Protein AF-A0A0F8Z8B0-F1 (afdb_monomer_lite)

Radius of gyration: 27.26 Å; chains: 1; bounding box: 54×49×69 Å

Organism: NCBI:txid412755

pLDDT: mean 90.4, std 10.77, range [48.66, 98.38]

Foldseek 3Di:
DDPLVVLVVLLVVLVPDPLLVCCVVPNDDCVRPVVSNVVNVVSVVSNVVSVVVSVVVVVVVVCVVVPDDADADPVVRHGWDFPAFFFWEFEADPVRHGFFIWTWTWTADPPPGDIDTHPTDPGGPDGDPDPCVVVVQVVNVVVVRYDYDHD

Sequence (151 aa):
MKLEEKINKRIKEIEEDSRYQSGLEEPATIDINAPLAMIQLSLETELKTLKAVRAGLRKTAKQVASGYHRPVCPKCNRELHPETNGVGVLDLGGDGKPYELYDADLWKCPGCGIEVVGGFGQGPISVHYLADFEAQIKYYQKKNLLIKNTG

Secondary structure (DSSP, 8-state):
--HHHHHHHHHHHHHT-HHHHHHHHSPPPHHHHHHHHHHHHHHHHHHHHHHHHHHHHHHHHHHHHHSSPPPEETTTTEE-EEEEEEEEEEEEPTTSSEEEEEEEEEEE-TTT--EEEE---SS-SEETTSTTHHHHHHHHHHTT-EEEE--

Structure (mmCIF, N/CA/C/O backbone):
data_AF-A0A0F8Z8B0-F1
#
_entry.id   AF-A0A0F8Z8B0-F1
#
loop_
_atom_site.group_PDB
_atom_site.id
_atom_site.type_symbol
_atom_site.label_atom_id
_atom_site.label_alt_id
_atom_site.label_comp_id
_atom_site.label_asym_id
_atom_site.label_entity_id
_atom_site.label_seq_id
_atom_site.pdbx_PDB_ins_code
_atom_site.Cartn_x
_atom_site.Cartn_y
_atom_site.Cartn_z
_atom_site.occupancy
_atom_site.B_iso_or_equiv
_atom_site.auth_seq_id
_atom_site.auth_comp_id
_atom_site.auth_asym_id
_atom_site.auth_atom_id
_atom_site.pdbx_PDB_model_num
ATOM 1 N N . MET A 1 1 ? 0.978 9.166 19.448 1.00 56.31 1 MET A N 1
ATOM 2 C CA . MET A 1 1 ? -0.379 8.834 19.936 1.00 56.31 1 MET A CA 1
ATOM 3 C C . MET A 1 1 ? -1.342 8.861 18.756 1.00 56.31 1 MET A C 1
ATOM 5 O O . MET A 1 1 ? -1.488 9.920 18.144 1.00 56.31 1 MET A O 1
ATOM 9 N N . LYS A 1 2 ? -1.906 7.706 18.372 1.00 83.56 2 LYS A N 1
ATOM 10 C CA . LYS A 1 2 ? -2.832 7.595 17.222 1.00 83.56 2 LYS A CA 1
ATOM 11 C C . LYS A 1 2 ? -4.134 8.350 17.547 1.00 83.56 2 LYS A C 1
ATOM 13 O O . LYS A 1 2 ? -4.528 8.412 18.706 1.00 83.56 2 LYS A O 1
ATOM 18 N N . LEU A 1 3 ? -4.800 8.957 16.561 1.00 87.00 3 LEU A N 1
ATOM 19 C CA . LEU A 1 3 ? -6.009 9.776 16.783 1.00 87.00 3 LEU A CA 1
ATOM 20 C C . LEU A 1 3 ? -7.110 9.033 17.571 1.00 87.00 3 LEU A C 1
ATOM 22 O O . LEU A 1 3 ? -7.728 9.614 18.458 1.00 87.00 3 LEU A O 1
ATOM 26 N N . GLU A 1 4 ? -7.307 7.739 17.308 1.00 89.06 4 GLU A N 1
ATOM 27 C CA . GLU A 1 4 ? -8.269 6.901 18.044 1.00 89.06 4 GLU A CA 1
ATOM 28 C C . GLU A 1 4 ? -7.926 6.779 19.540 1.00 89.06 4 GLU A C 1
ATOM 30 O O . GLU A 1 4 ? -8.814 6.782 20.387 1.00 89.06 4 GLU A O 1
ATOM 35 N N . GLU A 1 5 ? -6.640 6.741 19.881 1.00 92.56 5 GLU A N 1
ATOM 36 C CA . GLU A 1 5 ? -6.151 6.671 21.261 1.00 92.56 5 GLU A CA 1
ATOM 37 C C . GLU A 1 5 ? -6.467 7.964 22.029 1.00 92.56 5 GLU A C 1
ATOM 39 O O . GLU A 1 5 ? -6.941 7.912 23.163 1.00 92.56 5 GLU A O 1
ATOM 44 N N . LYS A 1 6 ? -6.306 9.126 21.373 1.00 94.19 6 LYS A N 1
ATOM 45 C CA . LYS A 1 6 ? -6.721 10.437 21.908 1.00 94.19 6 LYS A CA 1
ATOM 46 C C . LYS A 1 6 ? -8.224 10.480 22.189 1.00 94.19 6 LYS A C 1
ATOM 48 O O . LYS A 1 6 ? -8.632 10.918 23.259 1.00 94.19 6 LYS A O 1
ATOM 53 N N . ILE A 1 7 ? -9.033 10.005 21.240 1.00 93.88 7 ILE A N 1
ATOM 54 C CA . ILE A 1 7 ? -10.497 9.984 21.363 1.00 93.88 7 ILE A CA 1
ATOM 55 C C . ILE A 1 7 ? -10.932 9.056 22.502 1.00 93.88 7 ILE A C 1
ATOM 57 O O . ILE A 1 7 ? -11.757 9.445 23.322 1.00 93.88 7 ILE A O 1
ATOM 61 N N . ASN A 1 8 ? -10.361 7.853 22.592 1.00 93.62 8 ASN A N 1
ATOM 62 C CA . ASN A 1 8 ? -10.695 6.906 23.657 1.00 93.62 8 ASN A CA 1
ATOM 63 C C . ASN A 1 8 ? -10.307 7.437 25.039 1.00 93.62 8 ASN A C 1
ATOM 65 O O . ASN A 1 8 ? -11.089 7.295 25.976 1.00 93.62 8 ASN A O 1
ATOM 69 N N . LYS A 1 9 ? -9.141 8.084 25.157 1.00 96.50 9 LYS A N 1
ATOM 70 C CA . LYS A 1 9 ? -8.733 8.736 26.403 1.00 96.50 9 LYS A CA 1
ATOM 71 C C . LYS A 1 9 ? -9.742 9.810 26.818 1.00 96.50 9 LYS A C 1
ATOM 73 O O . LYS A 1 9 ? -10.185 9.802 27.958 1.00 96.50 9 LYS A O 1
ATOM 78 N N . ARG A 1 10 ? -10.154 10.677 25.888 1.00 96.06 10 ARG A N 1
ATOM 79 C CA . ARG A 1 10 ? -11.102 11.760 26.183 1.00 96.06 10 ARG A CA 1
ATOM 80 C C . ARG A 1 10 ? -12.497 11.255 26.557 1.00 96.06 10 ARG A C 1
ATOM 82 O O . ARG A 1 10 ? -13.102 11.782 27.479 1.00 96.06 10 ARG A O 1
ATOM 89 N N . ILE A 1 11 ? -12.989 10.218 25.876 1.00 96.06 11 ILE A N 1
ATOM 90 C CA . ILE A 1 11 ? -14.250 9.548 26.240 1.00 96.06 11 ILE A CA 1
ATOM 91 C C . ILE A 1 11 ? -14.185 9.062 27.690 1.00 96.06 11 ILE A C 1
ATOM 93 O O . ILE A 1 11 ? -15.104 9.331 28.454 1.00 96.06 11 ILE A O 1
ATOM 97 N N . LYS A 1 12 ? -13.083 8.402 28.067 1.00 96.00 12 LYS A N 1
ATOM 98 C CA . LYS A 1 12 ? -12.885 7.891 29.423 1.00 96.00 12 LYS A CA 1
ATOM 99 C C . LYS A 1 12 ? -12.848 9.015 30.464 1.00 96.00 12 LYS A C 1
ATOM 101 O O . LYS A 1 12 ? -13.506 8.900 31.484 1.00 96.00 12 LYS A O 1
ATOM 106 N N . GLU A 1 13 ? -12.143 10.112 30.181 1.00 96.12 13 GLU A N 1
ATOM 107 C CA . GLU A 1 13 ? -12.105 11.288 31.066 1.00 96.12 13 GLU A CA 1
ATOM 108 C C . GLU A 1 13 ? -13.503 11.868 31.337 1.00 96.12 13 GLU A C 1
ATOM 110 O O . GLU A 1 13 ? -13.791 12.241 32.466 1.00 96.12 13 GLU A O 1
ATOM 115 N N . ILE A 1 14 ? -14.371 11.936 30.320 1.00 93.62 14 ILE A N 1
ATOM 116 C CA . ILE A 1 14 ? -15.749 12.430 30.479 1.00 93.62 14 ILE A CA 1
ATOM 117 C C . ILE A 1 14 ? -16.605 11.422 31.251 1.00 93.62 14 ILE A C 1
ATOM 119 O O . ILE A 1 14 ? -17.373 11.810 32.125 1.00 93.62 14 ILE A O 1
ATOM 123 N N . GLU A 1 15 ? -16.472 10.129 30.942 1.00 92.12 15 GLU A N 1
ATOM 124 C CA . GLU A 1 15 ? -17.201 9.062 31.635 1.00 92.12 15 GLU A CA 1
ATOM 125 C C . GLU A 1 15 ? -16.784 8.946 33.111 1.00 92.12 15 GLU A C 1
ATOM 127 O O . GLU A 1 15 ? -17.588 8.511 33.921 1.00 92.12 15 GLU A O 1
ATOM 132 N N . GLU A 1 16 ? -15.583 9.372 33.493 1.00 94.31 16 GLU A N 1
ATOM 133 C CA . GLU A 1 16 ? -15.123 9.404 34.890 1.00 94.31 16 GLU A CA 1
ATOM 134 C C . GLU A 1 16 ? -15.369 10.764 35.582 1.00 94.31 16 GLU A C 1
ATOM 136 O O . GLU A 1 16 ? -15.111 10.895 36.780 1.00 94.31 16 GLU A O 1
ATOM 141 N N . ASP A 1 17 ? -15.879 11.780 34.870 1.00 93.38 17 ASP A N 1
ATOM 142 C CA . ASP A 1 17 ? -16.148 13.103 35.444 1.00 93.38 17 ASP A CA 1
ATOM 143 C C . ASP A 1 17 ? -17.311 13.031 36.441 1.00 93.38 17 ASP A C 1
ATOM 145 O O . ASP A 1 17 ? -18.433 12.648 36.100 1.00 93.38 17 ASP A O 1
ATOM 149 N N . SER A 1 18 ? -17.063 13.445 37.685 1.00 89.75 18 SER A N 1
ATOM 150 C CA . SER A 1 18 ? -18.055 13.377 38.762 1.00 89.75 18 SER A CA 1
ATOM 151 C C . SER A 1 18 ? -19.327 14.176 38.470 1.00 89.75 18 SER A C 1
ATOM 153 O O . SER A 1 18 ? -20.399 13.787 38.921 1.00 89.75 18 SER A O 1
ATOM 155 N N . ARG A 1 19 ? -19.237 15.260 37.687 1.00 87.38 19 ARG A N 1
ATOM 156 C CA . ARG A 1 19 ? -20.388 16.098 37.305 1.00 87.38 19 ARG A CA 1
ATOM 157 C C . ARG A 1 19 ? -21.250 15.427 36.246 1.00 87.38 19 ARG A C 1
ATOM 159 O O . ARG A 1 19 ? -22.460 15.636 36.211 1.00 87.38 19 ARG A O 1
ATOM 166 N N . TYR A 1 20 ? -20.617 14.649 35.370 1.00 86.81 20 TYR A N 1
ATOM 167 C CA . TYR A 1 20 ? -21.317 13.821 34.398 1.00 86.81 20 TYR A CA 1
ATOM 168 C C . TYR A 1 20 ? -21.999 12.645 35.101 1.00 86.81 20 TYR A C 1
ATOM 170 O O . TYR A 1 20 ? -23.186 12.424 34.894 1.00 86.81 20 TYR A O 1
ATOM 178 N N . GLN A 1 21 ? -21.283 11.959 36.000 1.00 87.50 21 GLN A N 1
ATOM 179 C CA . GLN A 1 21 ? -21.835 10.860 36.799 1.00 87.50 21 GLN A CA 1
ATOM 180 C C . GLN A 1 21 ? -23.028 11.301 37.649 1.00 87.50 21 GLN A C 1
ATOM 182 O O . GLN A 1 21 ? -24.069 10.650 37.614 1.00 87.50 21 GLN A O 1
ATOM 187 N N . SER A 1 22 ? -22.935 12.454 38.319 1.00 84.56 22 SER A N 1
ATOM 188 C CA . SER A 1 22 ? -24.067 12.987 39.081 1.00 84.56 22 SER A CA 1
ATOM 189 C C . SER A 1 22 ? -25.281 13.282 38.196 1.00 84.56 22 SER A C 1
ATOM 191 O O . SER A 1 22 ? -26.405 13.128 38.648 1.00 84.56 22 SER A O 1
ATOM 193 N N . GLY A 1 23 ? -25.071 13.656 36.929 1.00 80.31 23 GLY A N 1
ATOM 194 C CA . GLY A 1 23 ? -26.151 13.898 35.968 1.00 80.31 23 GLY A CA 1
ATOM 195 C C . GLY A 1 23 ? -26.853 12.640 35.465 1.00 80.31 23 GLY A C 1
ATOM 196 O O . GLY A 1 23 ? -27.991 12.732 35.014 1.00 80.31 23 GLY A O 1
ATOM 197 N N . LEU A 1 24 ? -26.204 11.475 35.553 1.00 83.38 24 LEU A N 1
ATOM 198 C CA . LEU A 1 24 ? -26.818 10.188 35.217 1.00 83.38 24 LEU A CA 1
ATOM 199 C C . LEU A 1 24 ? -27.764 9.699 36.318 1.00 83.38 24 LEU A C 1
ATOM 201 O O . LEU A 1 24 ? -28.759 9.045 36.012 1.00 83.38 24 LEU A O 1
ATOM 205 N N . GLU A 1 25 ? -27.439 9.992 37.577 1.00 83.88 25 GLU A N 1
ATOM 206 C CA . GLU A 1 25 ? -28.259 9.630 38.737 1.00 83.88 25 GLU A CA 1
ATOM 207 C C . GLU A 1 25 ? -29.383 10.649 38.957 1.00 83.88 25 GLU A C 1
ATOM 209 O O . GLU A 1 25 ? -30.553 10.276 39.038 1.00 83.88 25 GLU A O 1
ATOM 214 N N . GLU A 1 26 ? -29.033 11.938 38.988 1.00 84.25 26 GLU A N 1
ATOM 215 C CA . GLU A 1 26 ? -29.956 13.056 39.179 1.00 84.25 26 GLU A CA 1
ATOM 216 C C . GLU A 1 26 ? -29.568 14.230 38.259 1.00 84.25 26 GLU A C 1
ATOM 218 O O . GLU A 1 26 ? -28.711 15.056 38.599 1.00 84.25 26 GLU A O 1
ATOM 223 N N . PRO A 1 27 ? -30.183 14.338 37.068 1.00 82.12 27 PRO A N 1
ATOM 224 C CA . PRO A 1 27 ? -29.874 15.416 36.141 1.00 82.12 27 PRO A CA 1
ATOM 225 C C . PRO A 1 27 ? -30.251 16.766 36.751 1.00 82.12 27 PRO A C 1
ATOM 227 O O . PRO A 1 27 ? -31.389 16.989 37.175 1.00 82.12 27 PRO A O 1
ATOM 230 N N . ALA A 1 28 ? -29.296 17.697 36.768 1.00 79.56 28 ALA A N 1
ATOM 231 C CA . ALA A 1 28 ? -29.571 19.054 37.201 1.00 79.56 28 ALA A CA 1
ATOM 232 C C . ALA A 1 28 ? -30.504 19.716 36.184 1.00 79.56 28 ALA A C 1
ATOM 234 O O . ALA A 1 28 ? -30.222 19.751 34.985 1.00 79.56 28 ALA A O 1
ATOM 235 N N . THR A 1 29 ? -31.613 20.277 36.656 1.00 80.69 29 THR A N 1
ATOM 236 C CA . THR A 1 29 ? -32.467 21.114 35.814 1.00 80.69 29 THR A CA 1
ATOM 237 C C . THR A 1 29 ? -31.978 22.557 35.857 1.00 80.69 29 THR A C 1
ATOM 239 O O . THR A 1 29 ? -31.365 23.001 36.833 1.00 80.69 29 THR A O 1
ATOM 242 N N . ILE A 1 30 ? -32.263 23.312 34.795 1.00 69.69 30 ILE A N 1
ATOM 243 C CA . ILE A 1 30 ? -31.900 24.735 34.704 1.00 69.69 30 ILE A CA 1
ATOM 244 C C . ILE A 1 30 ? -32.520 25.523 35.868 1.00 69.69 30 ILE A C 1
ATOM 246 O O . ILE A 1 30 ? -31.878 26.411 36.423 1.00 69.69 30 ILE A O 1
ATOM 250 N N . ASP A 1 31 ? -33.722 25.128 36.287 1.00 73.06 31 ASP A N 1
ATOM 251 C CA . ASP A 1 31 ? -34.478 25.775 37.360 1.00 73.06 31 ASP A CA 1
ATOM 252 C C . ASP A 1 31 ? -33.908 25.506 38.763 1.00 73.06 31 ASP A C 1
ATOM 254 O O . ASP A 1 31 ? -34.162 26.275 39.687 1.00 73.06 31 ASP A O 1
ATOM 258 N N . ILE A 1 32 ? -33.127 24.431 38.932 1.00 79.25 32 ILE A N 1
ATOM 259 C CA . ILE A 1 32 ? -32.526 24.041 40.218 1.00 79.25 32 ILE A CA 1
ATOM 260 C C . ILE A 1 32 ? -31.060 24.477 40.288 1.00 79.25 32 ILE A C 1
ATOM 262 O O . ILE A 1 32 ? -30.611 25.012 41.301 1.00 79.25 32 ILE A O 1
ATOM 266 N N . ASN A 1 33 ? -30.291 24.237 39.223 1.00 83.94 33 ASN A N 1
ATOM 267 C CA . ASN A 1 33 ? -28.865 24.542 39.174 1.00 83.94 33 ASN A CA 1
ATOM 268 C C . ASN A 1 33 ? -28.399 24.709 37.720 1.00 83.94 33 ASN A C 1
ATOM 270 O O . ASN A 1 33 ? -27.758 23.826 37.144 1.00 83.94 33 ASN A O 1
ATOM 274 N N . ALA A 1 34 ? -28.715 25.867 37.132 1.00 85.94 34 ALA A N 1
ATOM 275 C CA . ALA A 1 34 ? -28.346 26.206 35.757 1.00 85.94 34 ALA A CA 1
ATOM 276 C C . ALA A 1 34 ? -26.856 25.975 35.421 1.00 85.94 34 ALA A C 1
ATOM 278 O O . ALA A 1 34 ? -26.589 25.389 34.370 1.00 85.94 34 ALA A O 1
ATOM 279 N N . PRO A 1 35 ? -25.872 26.348 36.269 1.00 90.19 35 PRO A N 1
ATOM 280 C CA . PRO A 1 35 ? -24.466 26.060 35.983 1.00 90.19 35 PRO A CA 1
ATOM 281 C C . PRO A 1 35 ? -24.164 24.566 35.822 1.00 90.19 35 PRO A C 1
ATOM 283 O O . PRO A 1 35 ? -23.485 24.179 34.871 1.00 90.19 35 PRO A O 1
ATOM 286 N N . LEU A 1 36 ? -24.676 23.719 36.722 1.00 84.44 36 LEU A N 1
ATOM 287 C CA . LEU A 1 36 ? -24.437 22.276 36.662 1.00 84.44 36 LEU A CA 1
ATOM 288 C C . LEU A 1 36 ? -25.147 21.638 35.461 1.00 84.44 36 LEU A C 1
ATOM 290 O O . LEU A 1 36 ? -24.529 20.846 34.751 1.00 84.44 36 LEU A O 1
ATOM 294 N N . ALA A 1 37 ? -26.385 22.052 35.182 1.00 83.25 37 ALA A N 1
ATOM 295 C CA . ALA A 1 37 ? -27.157 21.594 34.027 1.00 83.25 37 ALA A CA 1
ATOM 296 C C . ALA A 1 37 ? -26.429 21.890 32.703 1.00 83.25 37 ALA A C 1
ATOM 298 O O . ALA A 1 37 ? -26.308 21.026 31.836 1.00 83.25 37 ALA A O 1
ATOM 299 N N . MET A 1 38 ? -2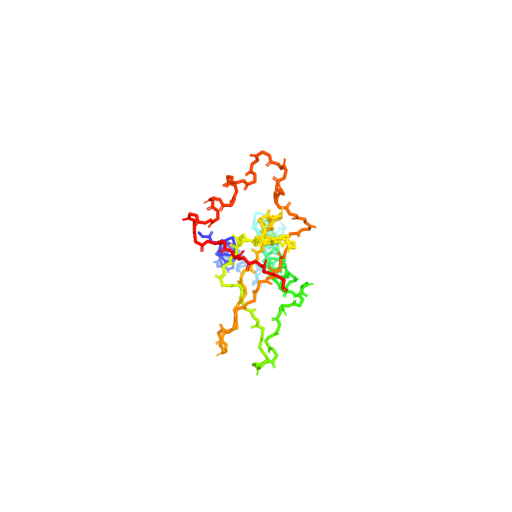5.867 23.096 32.563 1.00 88.88 38 MET A N 1
ATOM 300 C CA . MET A 1 38 ? -25.103 23.488 31.374 1.00 88.88 38 MET A CA 1
ATOM 301 C C . MET A 1 38 ? -23.814 22.675 31.210 1.00 88.88 38 MET A C 1
ATOM 303 O O . MET A 1 38 ? -23.454 22.308 30.089 1.00 88.88 38 MET A O 1
ATOM 307 N N . ILE A 1 39 ? -23.122 22.363 32.311 1.00 89.12 39 ILE A N 1
ATOM 308 C CA . ILE A 1 39 ? -21.926 21.512 32.276 1.00 89.12 39 ILE A CA 1
ATOM 309 C C . ILE A 1 39 ? -22.295 20.086 31.849 1.00 89.12 39 ILE A C 1
ATOM 311 O O . ILE A 1 39 ? -21.629 19.527 30.978 1.00 89.12 39 ILE A O 1
ATOM 315 N N . GLN A 1 40 ? -23.364 19.518 32.410 1.00 88.44 40 GLN A N 1
ATOM 316 C CA . GLN A 1 40 ? -23.844 18.175 32.068 1.00 88.44 40 GLN A CA 1
ATOM 317 C C . GLN A 1 40 ? -24.217 18.074 30.583 1.00 88.44 40 GLN A C 1
ATOM 319 O O . GLN A 1 40 ? -23.693 17.210 29.879 1.00 88.44 40 GLN A O 1
ATOM 324 N N . LEU A 1 41 ? -24.998 19.032 30.071 1.00 89.50 41 LEU A N 1
ATOM 325 C CA . LEU A 1 41 ? -25.356 19.121 28.650 1.00 89.50 41 LEU A CA 1
ATOM 326 C C . LEU A 1 41 ? -24.126 19.226 27.734 1.00 89.50 41 LEU A C 1
ATOM 328 O O . LEU A 1 41 ? -24.076 18.607 26.664 1.00 89.50 41 LEU A O 1
ATOM 332 N N . SER A 1 42 ? -23.116 19.999 28.143 1.00 92.44 42 SER A N 1
ATOM 333 C CA . SER A 1 42 ? -21.870 20.136 27.384 1.00 92.44 42 SER A CA 1
ATOM 334 C C . SER A 1 42 ? -21.105 18.812 27.313 1.00 92.44 42 SER A C 1
ATOM 336 O O . SER A 1 42 ? -20.649 18.429 26.234 1.00 92.44 42 SER A O 1
ATOM 338 N N . LEU A 1 43 ? -20.973 18.107 28.441 1.00 92.19 43 LEU A N 1
ATOM 339 C CA . LEU A 1 43 ? -20.269 16.824 28.517 1.00 92.19 43 LEU A CA 1
ATOM 340 C C . LEU A 1 43 ? -20.991 15.736 27.709 1.00 92.19 43 LEU A C 1
ATOM 342 O O . LEU A 1 43 ? -20.345 14.998 26.966 1.00 92.19 43 LEU A O 1
ATOM 346 N N . GLU A 1 44 ? -22.323 15.685 27.763 1.00 92.50 44 GLU A N 1
ATOM 347 C CA . GLU A 1 44 ? -23.135 14.780 26.939 1.00 92.50 44 GLU A CA 1
ATOM 348 C C . GLU A 1 44 ? -22.949 15.031 25.439 1.00 92.50 44 GLU A C 1
ATOM 350 O O . GLU A 1 44 ? -22.746 14.095 24.655 1.00 92.50 44 GLU A O 1
ATOM 355 N N . THR A 1 45 ? -22.990 16.301 25.028 1.00 94.12 45 THR A N 1
ATOM 356 C CA . THR A 1 45 ? -22.825 16.695 23.623 1.00 94.12 45 THR A CA 1
ATOM 357 C C . THR A 1 45 ? -21.428 16.339 23.116 1.00 94.12 45 THR A C 1
ATOM 359 O O . THR A 1 45 ? -21.280 15.791 22.014 1.00 94.12 45 THR A O 1
ATOM 362 N N . GLU A 1 46 ? -20.398 16.590 23.928 1.00 95.06 46 GLU A N 1
ATOM 363 C CA . GLU A 1 46 ? -19.019 16.211 23.622 1.00 95.06 46 GLU A CA 1
ATOM 364 C C . GLU A 1 46 ? -18.889 14.686 23.491 1.00 95.06 46 GLU A C 1
ATOM 366 O O . GLU A 1 46 ? -18.405 14.187 22.470 1.00 95.06 46 GLU A O 1
ATOM 371 N N . LEU A 1 47 ? -19.399 13.926 24.465 1.00 94.62 47 LEU A N 1
ATOM 372 C CA . LEU A 1 47 ? -19.340 12.465 24.475 1.00 94.62 47 LEU A CA 1
ATOM 373 C C . LEU A 1 47 ? -20.037 11.854 23.253 1.00 94.62 47 LEU A C 1
ATOM 375 O O . LEU A 1 47 ? -19.498 10.944 22.613 1.00 94.62 47 LEU A O 1
ATOM 379 N N . LYS A 1 48 ? -21.217 12.370 22.889 1.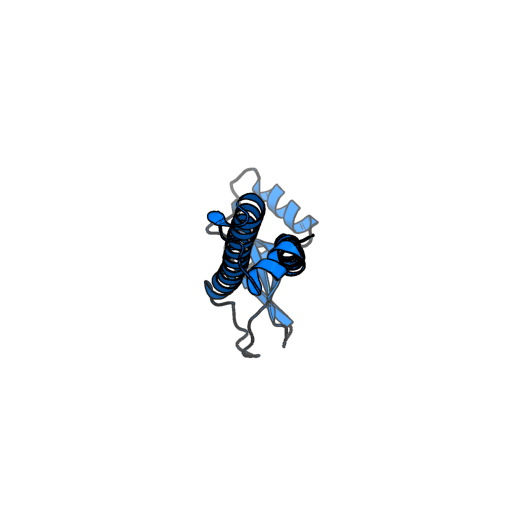00 95.38 48 LYS A N 1
ATOM 380 C CA . LYS A 1 48 ? -21.973 11.940 21.705 1.00 95.38 48 LYS A CA 1
ATOM 381 C C . LYS A 1 48 ? -21.182 12.189 20.423 1.00 95.38 48 LYS A C 1
ATOM 383 O O . LYS A 1 48 ? -21.092 11.298 19.574 1.00 95.38 48 LYS A O 1
ATOM 388 N N . THR A 1 49 ? -20.561 13.360 20.310 1.00 95.50 49 THR A N 1
ATOM 389 C CA . THR A 1 49 ? -19.729 13.730 19.157 1.00 95.50 49 THR A CA 1
ATOM 390 C C . THR A 1 49 ? -18.504 12.823 19.052 1.00 95.50 49 THR A C 1
ATOM 392 O O . THR A 1 49 ? -18.250 12.243 17.996 1.00 95.50 49 THR A O 1
ATOM 395 N N . LEU A 1 50 ? -17.783 12.607 20.155 1.00 94.94 50 LEU A N 1
ATOM 396 C CA . LEU A 1 50 ? -16.605 11.737 20.192 1.00 94.94 50 LEU A CA 1
ATOM 397 C C . LEU A 1 50 ? -16.948 10.283 19.844 1.00 94.94 50 LEU A C 1
ATOM 399 O O . LEU A 1 50 ? -16.233 9.648 19.062 1.00 94.94 50 LEU A O 1
ATOM 403 N N . LYS A 1 51 ? -18.063 9.752 20.365 1.00 94.81 51 LYS A N 1
ATOM 404 C CA . LYS A 1 51 ? -18.544 8.401 20.035 1.00 94.81 51 LYS A CA 1
ATOM 405 C C . LYS A 1 51 ? -18.900 8.279 18.549 1.00 94.81 51 LYS A C 1
ATOM 407 O O . LYS A 1 51 ? -18.548 7.267 17.935 1.00 94.81 51 LYS A O 1
ATOM 412 N N . ALA A 1 52 ? -19.518 9.301 17.955 1.00 92.94 52 ALA A N 1
ATOM 413 C CA . ALA A 1 52 ? -19.825 9.337 16.525 1.00 92.94 52 ALA A CA 1
ATOM 414 C C . ALA A 1 52 ? -18.555 9.375 15.658 1.00 92.94 52 ALA A C 1
ATOM 416 O O . ALA A 1 52 ? -18.424 8.567 14.736 1.00 92.94 52 ALA A O 1
ATOM 417 N N . VAL A 1 53 ? -17.584 10.235 15.990 1.00 92.50 53 VAL A N 1
ATOM 418 C CA . VAL A 1 53 ? -16.290 10.306 15.286 1.00 92.50 53 VAL A CA 1
ATOM 419 C C . VAL A 1 53 ? -15.553 8.971 15.378 1.00 92.50 53 VAL A C 1
ATOM 421 O O . VAL A 1 53 ? -15.098 8.449 14.360 1.00 92.50 53 VAL A O 1
ATOM 424 N N . ARG A 1 54 ? -15.495 8.355 16.566 1.00 92.50 54 ARG A N 1
ATOM 425 C CA . ARG A 1 54 ? -14.890 7.027 16.758 1.00 92.50 54 ARG A CA 1
ATOM 426 C C . ARG A 1 54 ? -15.554 5.962 15.883 1.00 92.50 54 ARG A C 1
ATOM 428 O O . ARG A 1 54 ? -14.864 5.154 15.263 1.00 92.50 54 ARG A O 1
ATOM 435 N N 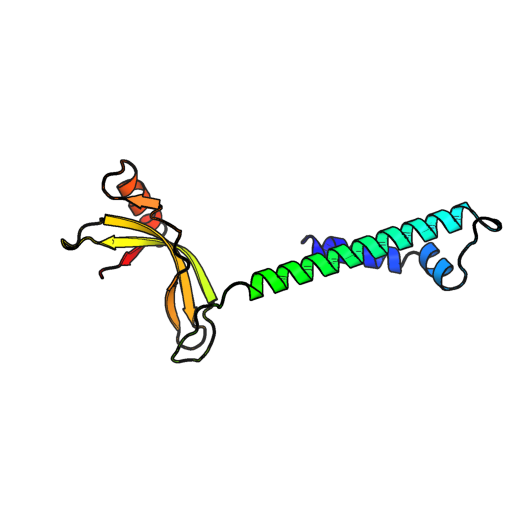. ALA A 1 55 ? -16.886 5.947 15.828 1.00 88.94 55 ALA A N 1
ATOM 436 C CA . ALA A 1 55 ? -17.627 5.015 14.982 1.00 88.94 55 ALA A CA 1
ATOM 437 C C . ALA A 1 55 ? -17.352 5.256 13.488 1.00 88.94 55 ALA A C 1
ATOM 439 O O . ALA A 1 55 ? -17.174 4.293 12.740 1.00 88.94 55 ALA A O 1
ATOM 440 N N . GLY A 1 56 ? -17.263 6.522 13.070 1.00 86.69 56 GLY A N 1
ATOM 441 C CA . GLY A 1 56 ? -16.873 6.921 11.718 1.00 86.69 56 GLY A CA 1
ATOM 442 C C . GLY A 1 56 ? -15.486 6.403 11.342 1.00 86.69 56 GLY A C 1
ATOM 443 O O . GLY A 1 56 ? -15.360 5.703 10.344 1.00 86.69 56 GLY A O 1
ATOM 444 N N . LEU A 1 57 ? -14.475 6.634 12.187 1.00 85.25 57 LEU A N 1
ATOM 445 C CA . LEU A 1 57 ? -13.103 6.150 11.967 1.00 85.25 57 LEU A CA 1
ATOM 446 C C . LEU A 1 57 ? -13.049 4.632 11.737 1.00 85.25 57 LEU A C 1
ATOM 448 O O . LEU A 1 57 ? -12.363 4.162 10.829 1.00 85.25 57 LEU A O 1
ATOM 452 N N . ARG A 1 58 ? -13.820 3.858 12.511 1.00 78.88 58 ARG A N 1
ATOM 453 C CA . ARG A 1 58 ? -13.906 2.397 12.351 1.00 78.88 58 ARG A CA 1
ATOM 454 C C . ARG A 1 58 ? -14.618 1.977 11.069 1.00 78.88 58 ARG A C 1
ATOM 456 O O . ARG A 1 58 ? -14.195 1.012 10.435 1.00 78.88 58 ARG A O 1
ATOM 463 N N . LYS A 1 59 ? -15.687 2.680 10.682 1.00 73.25 59 LYS A N 1
ATOM 464 C CA . LYS A 1 59 ? -16.386 2.423 9.415 1.00 73.25 59 LYS A CA 1
ATOM 465 C C . LYS A 1 59 ? -15.472 2.698 8.229 1.00 73.25 59 LYS A C 1
ATOM 467 O O . LYS A 1 59 ? -15.357 1.825 7.381 1.00 73.25 59 LYS A O 1
ATOM 472 N N . THR A 1 60 ? -14.762 3.825 8.213 1.00 63.78 60 THR A N 1
ATOM 473 C CA . THR A 1 60 ? -13.811 4.153 7.142 1.00 63.78 60 THR A CA 1
ATOM 474 C C . THR A 1 60 ? -12.696 3.113 7.059 1.00 63.78 60 THR A C 1
ATOM 476 O O . THR A 1 60 ? -12.419 2.616 5.975 1.00 63.78 60 THR A O 1
ATOM 479 N N . ALA A 1 61 ? -12.128 2.684 8.191 1.00 61.59 61 ALA A N 1
ATOM 480 C CA . ALA A 1 61 ? -11.129 1.612 8.202 1.00 61.59 61 ALA A CA 1
ATOM 481 C C . ALA A 1 61 ? -11.670 0.294 7.610 1.00 61.59 61 ALA A C 1
ATOM 483 O O . ALA A 1 61 ? -10.985 -0.365 6.830 1.00 61.59 61 ALA A O 1
ATOM 484 N N . LYS A 1 62 ? -12.918 -0.074 7.931 1.00 57.72 62 LYS A N 1
ATOM 485 C CA . LYS A 1 62 ? -13.567 -1.284 7.401 1.00 57.72 62 LYS A CA 1
ATOM 486 C C . LYS A 1 62 ? -13.929 -1.163 5.917 1.00 57.72 62 LYS A C 1
ATOM 488 O O . LYS A 1 62 ? -13.804 -2.137 5.187 1.00 57.72 62 LYS A O 1
ATOM 493 N N . GLN A 1 63 ? -14.363 0.015 5.479 1.00 57.12 63 GLN A N 1
ATOM 494 C CA . GLN A 1 63 ? -14.830 0.271 4.117 1.00 57.12 63 GLN A CA 1
ATOM 495 C C . GLN A 1 63 ? -13.663 0.408 3.129 1.00 57.12 63 GLN A C 1
ATOM 497 O O . GLN A 1 63 ? -13.738 -0.108 2.018 1.00 57.12 63 GLN A O 1
ATOM 502 N N . VAL A 1 64 ? -12.540 0.992 3.564 1.00 56.38 64 VAL A N 1
ATOM 503 C CA . VAL A 1 64 ? -11.265 0.955 2.824 1.00 56.38 64 VAL A CA 1
ATOM 504 C C . VAL A 1 64 ? -10.754 -0.486 2.703 1.00 56.38 64 VAL A C 1
ATOM 506 O O . VAL A 1 64 ? -10.248 -0.871 1.656 1.00 56.38 64 VAL A O 1
ATOM 509 N N . ALA A 1 65 ? -10.959 -1.323 3.725 1.00 54.22 65 ALA A N 1
ATOM 510 C CA . ALA A 1 65 ? -10.597 -2.738 3.664 1.00 54.22 65 ALA A CA 1
ATOM 511 C C . ALA A 1 65 ? -11.527 -3.594 2.777 1.00 54.22 65 ALA A C 1
ATOM 513 O O . ALA A 1 65 ? -11.140 -4.707 2.427 1.00 54.22 65 ALA A O 1
ATOM 514 N N . SER A 1 66 ? -12.729 -3.112 2.430 1.00 48.66 66 SER A N 1
ATOM 515 C CA . SER A 1 66 ? -13.751 -3.878 1.698 1.00 48.66 66 SER A CA 1
ATOM 516 C C . SER A 1 66 ? -13.972 -3.433 0.248 1.00 48.66 66 SER A C 1
ATOM 518 O O . SER A 1 66 ? -14.823 -4.010 -0.421 1.00 48.66 66 SER A O 1
ATOM 520 N N . GLY A 1 67 ? -13.279 -2.392 -0.226 1.00 51.00 67 GLY A N 1
ATOM 521 C CA . GLY A 1 67 ? -13.532 -1.791 -1.544 1.00 51.00 67 GLY A CA 1
ATOM 522 C C . GLY A 1 67 ? -12.876 -2.504 -2.730 1.00 51.00 67 GLY A C 1
ATOM 523 O O . GLY A 1 67 ? -13.367 -2.388 -3.845 1.00 51.00 67 GLY A O 1
ATOM 524 N N . TYR A 1 68 ? -11.805 -3.265 -2.502 1.00 65.62 68 TYR A N 1
ATOM 525 C CA . TYR A 1 68 ? -11.105 -4.002 -3.552 1.00 65.62 68 TYR A CA 1
ATOM 526 C C . TYR A 1 68 ? -10.837 -5.428 -3.089 1.00 65.62 68 TYR A C 1
ATOM 528 O O . TYR A 1 68 ? -10.308 -5.648 -1.997 1.00 65.62 68 TYR A O 1
ATOM 536 N N . HIS A 1 69 ? -11.210 -6.403 -3.917 1.00 78.25 69 HIS A N 1
ATOM 537 C CA . HIS A 1 69 ? -10.807 -7.785 -3.697 1.00 78.25 69 HIS A CA 1
ATOM 538 C C . HIS A 1 69 ? -9.278 -7.851 -3.718 1.00 78.25 69 HIS A C 1
ATOM 540 O O . HIS A 1 69 ? -8.651 -7.480 -4.710 1.00 78.25 69 HIS A O 1
ATOM 546 N N . ARG A 1 70 ? -8.673 -8.300 -2.613 1.00 86.38 70 ARG A N 1
ATOM 547 C CA . ARG A 1 70 ? -7.236 -8.584 -2.582 1.00 86.38 70 ARG A CA 1
ATOM 548 C C . ARG A 1 70 ? -6.934 -9.753 -3.524 1.00 86.38 70 ARG A C 1
ATOM 550 O O . ARG A 1 70 ? -7.768 -10.656 -3.635 1.00 86.38 70 ARG A O 1
ATOM 557 N N . PRO A 1 71 ? -5.753 -9.785 -4.164 1.00 91.25 71 PRO A N 1
ATOM 558 C CA . PRO A 1 71 ? -5.317 -10.962 -4.901 1.00 91.25 71 PRO A CA 1
ATOM 559 C C . PRO A 1 71 ? -5.374 -12.203 -4.005 1.00 91.25 71 PRO A C 1
ATOM 561 O O . PRO A 1 71 ? -5.001 -12.151 -2.831 1.00 91.25 71 PRO A O 1
ATOM 564 N N . VAL A 1 72 ? -5.829 -13.326 -4.556 1.00 94.50 72 VAL A N 1
ATOM 565 C CA . VAL A 1 72 ? -5.926 -14.604 -3.841 1.00 94.50 72 VAL A CA 1
ATOM 566 C C . VAL A 1 72 ? -4.939 -15.587 -4.449 1.00 94.50 72 VAL A C 1
ATOM 568 O O . VAL A 1 72 ? -4.851 -15.731 -5.665 1.00 94.50 72 VAL A O 1
ATOM 571 N N . CYS A 1 73 ? -4.199 -16.293 -3.600 1.00 96.38 73 CYS A N 1
ATOM 572 C CA . CYS A 1 73 ? -3.303 -17.351 -4.033 1.00 96.38 73 CYS A CA 1
ATOM 573 C C . CYS A 1 73 ? -4.135 -18.585 -4.410 1.00 96.38 73 CYS A C 1
ATOM 575 O O . CYS A 1 73 ? -4.751 -19.169 -3.513 1.00 96.38 73 CYS A O 1
ATOM 577 N N . PRO A 1 74 ? -4.109 -19.055 -5.671 1.00 95.06 74 PRO A N 1
ATOM 578 C CA . PRO A 1 74 ? -4.931 -20.189 -6.099 1.00 95.06 74 PRO A CA 1
ATOM 579 C C . PRO A 1 74 ? -4.499 -21.517 -5.461 1.00 95.06 74 PRO A C 1
ATOM 581 O O . PRO A 1 74 ? -5.293 -22.443 -5.348 1.00 95.06 74 PRO A O 1
ATOM 584 N N . LYS A 1 75 ? -3.241 -21.623 -5.008 1.00 96.50 75 LYS A N 1
ATOM 585 C CA . LYS A 1 75 ? -2.725 -22.828 -4.342 1.00 96.50 75 LYS A CA 1
ATOM 586 C C . LYS A 1 75 ? -3.155 -22.916 -2.878 1.00 96.50 75 LYS A C 1
ATOM 588 O O . LYS A 1 75 ? -3.460 -23.997 -2.387 1.00 96.50 75 LYS A O 1
ATOM 593 N N . CYS A 1 76 ? -3.125 -21.793 -2.163 1.00 97.38 76 CYS A N 1
ATOM 594 C CA . CYS A 1 76 ? -3.405 -21.759 -0.726 1.00 97.38 76 CYS A CA 1
ATOM 595 C C . CYS A 1 76 ? -4.842 -21.351 -0.398 1.00 97.38 76 CYS A C 1
ATOM 597 O O . CYS A 1 76 ? -5.241 -21.507 0.754 1.00 97.38 76 CYS A O 1
ATOM 599 N N . ASN A 1 77 ? -5.588 -20.807 -1.366 1.00 96.19 77 ASN A N 1
ATOM 600 C CA . ASN A 1 77 ? -6.898 -20.184 -1.166 1.00 96.19 77 ASN A CA 1
ATOM 601 C C . ASN A 1 77 ? -6.870 -19.137 -0.040 1.00 96.19 77 ASN A C 1
ATOM 603 O O . ASN A 1 77 ? -7.756 -19.073 0.808 1.00 96.19 77 ASN A O 1
ATOM 607 N N . ARG A 1 78 ? -5.795 -18.340 -0.005 1.00 93.94 78 ARG A N 1
ATOM 608 C CA . ARG A 1 78 ? -5.570 -17.262 0.966 1.00 93.94 78 ARG A CA 1
ATOM 609 C C . ARG A 1 78 ? -5.301 -15.964 0.231 1.00 93.94 78 ARG A C 1
ATOM 611 O O . ARG A 1 78 ? -4.668 -15.980 -0.824 1.00 93.94 78 ARG A O 1
ATOM 618 N N . GLU A 1 79 ? -5.744 -14.861 0.811 1.00 95.19 79 GLU A N 1
ATOM 619 C CA . GLU A 1 79 ? -5.400 -13.528 0.324 1.00 95.19 79 GLU A CA 1
ATOM 620 C C . GLU A 1 79 ? -3.885 -13.305 0.413 1.00 95.19 79 GLU A C 1
ATOM 622 O O . GLU A 1 79 ? -3.227 -13.752 1.358 1.00 95.19 79 GLU A O 1
ATOM 627 N N . LEU A 1 80 ? -3.330 -12.637 -0.594 1.00 95.56 80 LEU A N 1
ATOM 628 C CA . LEU A 1 80 ? -1.970 -12.124 -0.538 1.00 95.56 80 LEU A CA 1
ATOM 629 C C . LEU A 1 80 ? -1.950 -10.851 0.313 1.00 95.56 80 LEU A C 1
ATOM 631 O O . LEU A 1 80 ? -2.935 -10.109 0.388 1.00 95.56 80 LEU A O 1
ATOM 635 N N . HIS A 1 81 ? -0.796 -10.580 0.911 1.00 93.00 81 HIS A N 1
ATOM 636 C CA . HIS A 1 81 ? -0.524 -9.330 1.611 1.00 93.00 81 HIS A CA 1
ATOM 637 C C . HIS A 1 81 ? 0.548 -8.536 0.861 1.00 93.00 81 HIS A C 1
ATOM 639 O O . HIS A 1 81 ? 1.432 -9.157 0.266 1.00 93.00 81 HIS A O 1
ATOM 645 N N . PRO A 1 82 ? 0.496 -7.194 0.879 1.00 93.12 82 PRO A N 1
ATOM 646 C CA . PRO A 1 82 ? 1.592 -6.386 0.365 1.00 93.12 82 PRO A CA 1
ATOM 647 C C . PRO A 1 82 ? 2.856 -6.667 1.184 1.00 93.12 82 PRO A C 1
ATOM 649 O O . PRO A 1 82 ? 2.856 -6.489 2.403 1.00 93.12 82 PRO A O 1
ATOM 652 N N . GLU A 1 83 ? 3.906 -7.133 0.518 1.00 95.62 83 GLU A N 1
ATOM 653 C CA . GLU A 1 83 ? 5.240 -7.330 1.096 1.00 95.62 83 GLU A CA 1
ATOM 654 C C . GLU A 1 83 ? 6.048 -6.037 0.983 1.00 95.62 83 GLU A C 1
ATOM 656 O O . GLU A 1 83 ? 6.742 -5.627 1.912 1.00 95.62 83 GLU A O 1
ATOM 661 N N . THR A 1 84 ? 5.979 -5.376 -0.171 1.00 96.81 84 THR A N 1
ATOM 662 C CA . THR A 1 84 ? 6.708 -4.135 -0.437 1.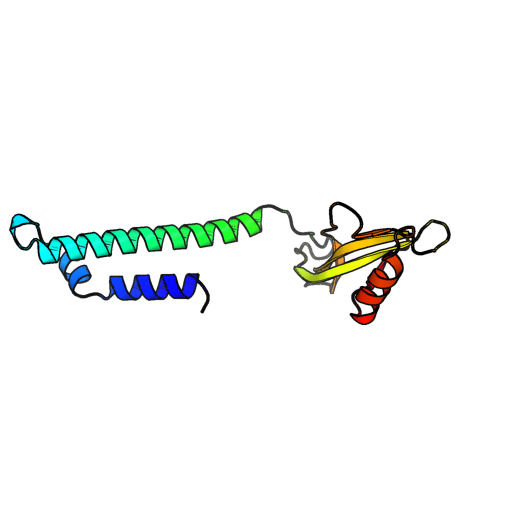00 96.81 84 THR A CA 1
ATOM 663 C C . THR A 1 84 ? 5.903 -3.275 -1.392 1.00 96.81 84 THR A C 1
ATOM 665 O O . THR A 1 84 ? 5.560 -3.722 -2.480 1.00 96.81 84 THR A O 1
ATOM 668 N N . ASN A 1 85 ? 5.628 -2.037 -0.991 1.00 95.69 85 ASN A N 1
ATOM 669 C CA . ASN A 1 85 ? 4.905 -1.087 -1.828 1.00 95.69 85 ASN A CA 1
ATOM 670 C C . ASN A 1 85 ? 5.873 -0.209 -2.625 1.00 95.69 85 ASN A C 1
ATOM 672 O O . ASN A 1 85 ? 6.980 0.067 -2.150 1.00 95.69 85 ASN A O 1
ATOM 676 N N . GLY A 1 86 ? 5.431 0.274 -3.784 1.00 96.12 86 GLY A N 1
ATOM 677 C CA . GLY A 1 86 ? 6.217 1.174 -4.633 1.00 96.12 86 GLY A CA 1
ATOM 678 C C . GLY A 1 86 ? 7.470 0.503 -5.198 1.00 96.12 86 GLY A C 1
ATOM 679 O O . GLY A 1 86 ? 8.585 1.009 -5.043 1.00 96.12 86 GLY A O 1
ATOM 680 N N . VAL A 1 87 ? 7.296 -0.676 -5.794 1.00 98.19 87 VAL A N 1
ATOM 681 C CA . VAL A 1 87 ? 8.309 -1.333 -6.625 1.00 98.19 87 VAL A CA 1
ATOM 682 C C . VAL A 1 87 ? 8.229 -0.810 -8.057 1.00 98.19 87 VAL A C 1
ATOM 684 O O . VAL A 1 87 ? 7.154 -0.494 -8.560 1.00 98.19 87 VAL A O 1
ATOM 687 N N . GLY A 1 88 ? 9.380 -0.737 -8.721 1.00 98.31 88 GLY A N 1
ATOM 688 C CA . GLY A 1 88 ? 9.468 -0.327 -10.118 1.00 98.31 88 GLY A CA 1
ATOM 689 C C . GLY A 1 88 ? 9.415 -1.550 -11.022 1.00 98.31 88 GLY A C 1
ATOM 690 O O . GLY A 1 88 ? 10.270 -2.429 -10.897 1.00 98.31 88 GLY A O 1
ATOM 691 N N . VAL A 1 89 ? 8.456 -1.604 -11.943 1.00 98.19 89 VAL A N 1
ATOM 692 C CA . VAL A 1 89 ? 8.343 -2.680 -12.939 1.00 98.19 89 VAL A CA 1
ATOM 693 C C . VAL A 1 89 ? 8.821 -2.167 -14.282 1.00 98.19 89 VAL A C 1
ATOM 695 O O . VAL A 1 89 ? 8.211 -1.270 -14.858 1.00 98.19 89 VAL A O 1
ATOM 698 N N . LEU A 1 90 ? 9.932 -2.718 -14.759 1.00 98.19 90 LEU A N 1
ATOM 699 C CA . LEU A 1 90 ? 10.508 -2.384 -16.050 1.00 98.19 90 LEU A CA 1
ATOM 700 C C . LEU A 1 90 ? 10.024 -3.372 -17.106 1.00 98.19 90 LEU A C 1
ATOM 702 O O . LEU A 1 90 ? 10.494 -4.513 -17.137 1.00 98.19 90 LEU A O 1
ATOM 706 N N . ASP A 1 91 ? 9.147 -2.901 -17.981 1.00 97.25 91 ASP A N 1
ATOM 707 C CA . ASP A 1 91 ? 8.736 -3.623 -19.176 1.00 97.25 91 ASP A CA 1
ATOM 708 C C . ASP A 1 91 ? 9.820 -3.499 -20.247 1.00 97.25 91 ASP A C 1
ATOM 710 O O . ASP A 1 91 ? 10.348 -2.414 -20.536 1.00 97.25 91 ASP A O 1
ATOM 714 N N . LEU A 1 92 ? 10.172 -4.645 -20.825 1.00 96.38 92 LEU A N 1
ATOM 715 C CA . LEU A 1 92 ? 11.103 -4.730 -21.939 1.00 96.38 92 LEU A CA 1
ATOM 716 C C . LEU A 1 92 ? 10.329 -4.778 -23.261 1.00 96.38 92 LEU A C 1
ATOM 718 O O . LEU A 1 92 ? 9.320 -5.469 -23.382 1.00 96.38 92 LEU A O 1
ATOM 722 N N . GLY A 1 93 ? 10.815 -4.053 -24.266 1.00 92.00 93 GLY A N 1
ATOM 723 C CA . GLY A 1 93 ? 10.306 -4.139 -25.631 1.00 92.00 93 GLY A CA 1
ATOM 724 C C . GLY A 1 93 ? 10.633 -5.487 -26.278 1.00 92.00 93 GLY A C 1
ATOM 725 O O . GLY A 1 93 ? 11.416 -6.280 -25.754 1.00 92.00 93 GLY A O 1
ATOM 726 N N . GLY A 1 94 ? 10.083 -5.735 -27.470 1.00 90.69 94 GLY A N 1
ATOM 727 C CA . GLY A 1 94 ? 10.308 -6.993 -28.198 1.00 90.69 94 GLY A CA 1
ATOM 728 C C . GLY A 1 94 ? 11.776 -7.270 -28.567 1.00 90.69 94 GLY A C 1
ATOM 729 O O . GLY A 1 94 ? 12.133 -8.408 -28.854 1.00 90.69 94 GLY A O 1
ATOM 730 N N . ASP A 1 95 ? 12.642 -6.251 -28.535 1.00 92.38 95 ASP A N 1
ATOM 731 C CA . ASP A 1 95 ? 14.095 -6.365 -28.718 1.00 92.38 95 ASP A CA 1
ATOM 732 C C . ASP A 1 95 ? 14.867 -6.582 -27.399 1.00 92.38 95 ASP A C 1
ATOM 734 O O . ASP A 1 95 ? 16.100 -6.564 -27.383 1.00 92.38 95 ASP A O 1
ATOM 738 N N . GLY A 1 96 ? 14.151 -6.771 -26.287 1.00 92.75 96 GLY A N 1
ATOM 739 C CA . GLY A 1 96 ? 14.697 -6.956 -24.944 1.00 92.75 96 GLY A CA 1
ATOM 740 C C . GLY A 1 96 ? 15.201 -5.671 -24.286 1.00 92.75 96 GLY A C 1
ATOM 741 O O . GLY A 1 96 ? 15.795 -5.739 -23.205 1.00 92.75 96 GLY A O 1
ATOM 742 N N . LYS A 1 97 ? 15.002 -4.499 -24.904 1.00 94.75 97 LYS A N 1
ATOM 743 C CA . LYS A 1 97 ? 15.461 -3.227 -24.338 1.00 94.75 97 LYS A CA 1
ATOM 744 C C . LYS A 1 97 ? 14.424 -2.612 -23.396 1.00 94.75 97 LYS A C 1
ATOM 746 O O . LYS A 1 97 ? 13.229 -2.768 -23.627 1.00 94.75 97 LYS A O 1
ATOM 751 N N . PRO A 1 98 ? 14.868 -1.880 -22.358 1.00 96.75 98 PRO A N 1
ATOM 752 C CA . PRO A 1 98 ? 13.995 -1.080 -21.497 1.00 96.75 98 PRO A CA 1
ATOM 753 C C . PRO A 1 98 ? 13.022 -0.201 -22.299 1.00 96.75 98 PRO A C 1
ATOM 755 O O . PRO A 1 98 ? 13.474 0.594 -23.123 1.00 96.75 98 PRO A O 1
ATOM 758 N N . TYR A 1 99 ? 11.716 -0.328 -22.048 1.00 96.94 99 TYR A N 1
ATOM 759 C CA . TYR A 1 99 ? 10.678 0.374 -22.811 1.00 96.94 99 TYR A CA 1
ATOM 760 C C . TYR A 1 99 ? 9.813 1.290 -21.936 1.00 96.94 99 TYR A C 1
ATOM 762 O O . TYR A 1 99 ? 9.756 2.498 -22.186 1.00 96.94 99 TYR A O 1
ATOM 770 N N . GLU A 1 100 ? 9.200 0.740 -20.886 1.00 98.00 100 GLU A N 1
ATOM 771 C CA . GLU A 1 100 ? 8.303 1.453 -19.965 1.00 98.00 100 GLU A CA 1
ATOM 772 C C . GLU A 1 100 ? 8.600 1.070 -18.514 1.00 98.00 100 GLU A C 1
ATOM 774 O O . GLU A 1 100 ? 8.970 -0.066 -18.223 1.00 98.00 100 GLU A O 1
ATOM 779 N N . LEU A 1 101 ? 8.449 2.025 -17.596 1.00 98.38 101 LEU A N 1
ATOM 780 C CA . LEU A 1 101 ? 8.631 1.815 -16.162 1.00 98.38 101 LEU A CA 1
ATOM 781 C C . LEU A 1 101 ? 7.340 2.164 -15.420 1.00 98.38 101 LEU A C 1
ATOM 783 O O . LEU A 1 101 ? 6.900 3.312 -15.466 1.00 98.38 101 LEU A O 1
ATOM 787 N N . TYR A 1 102 ? 6.779 1.209 -14.687 1.00 98.31 102 TYR A N 1
ATOM 788 C CA . TYR A 1 102 ? 5.556 1.368 -13.897 1.00 98.31 102 TYR A CA 1
ATOM 789 C C . TYR A 1 102 ? 5.836 1.375 -12.393 1.00 98.31 102 TYR A C 1
ATOM 791 O O . TYR A 1 102 ? 6.781 0.734 -11.933 1.00 98.31 102 TYR A O 1
ATOM 799 N N . ASP A 1 103 ? 4.975 2.062 -11.634 1.00 97.81 103 ASP A N 1
ATOM 800 C CA . ASP A 1 103 ? 4.871 1.885 -10.181 1.00 97.81 103 ASP A CA 1
ATOM 801 C C . ASP A 1 103 ? 3.884 0.757 -9.893 1.00 97.81 103 ASP A C 1
ATOM 803 O O . ASP A 1 103 ? 2.809 0.700 -10.504 1.00 97.81 103 ASP A O 1
ATOM 807 N N . ALA A 1 104 ? 4.238 -0.123 -8.966 1.00 97.38 104 ALA A N 1
ATOM 808 C CA . ALA A 1 104 ? 3.384 -1.213 -8.520 1.00 97.38 104 ALA A CA 1
ATOM 809 C C . ALA A 1 104 ? 3.714 -1.604 -7.075 1.00 97.38 104 ALA A C 1
ATOM 811 O O . ALA A 1 104 ? 4.619 -1.059 -6.447 1.00 97.38 104 ALA A O 1
ATOM 812 N N . ASP A 1 105 ? 3.016 -2.611 -6.564 1.00 97.25 105 ASP A N 1
ATOM 813 C CA . ASP A 1 105 ? 3.277 -3.221 -5.268 1.00 97.25 105 ASP A CA 1
ATOM 814 C C . ASP A 1 105 ? 3.630 -4.704 -5.442 1.00 97.25 105 ASP A C 1
ATOM 816 O O . ASP A 1 105 ? 3.058 -5.421 -6.270 1.00 97.25 105 ASP A O 1
ATOM 820 N N . LEU A 1 106 ? 4.566 -5.188 -4.628 1.00 97.44 106 LEU A N 1
ATOM 821 C CA . LEU A 1 106 ? 4.895 -6.601 -4.501 1.00 97.44 106 LEU A CA 1
ATOM 822 C C . LEU A 1 106 ? 4.000 -7.235 -3.437 1.00 97.44 106 LEU A C 1
ATOM 824 O O . LEU A 1 106 ? 4.041 -6.872 -2.260 1.00 97.44 106 LEU A O 1
ATOM 828 N N . TRP A 1 107 ? 3.220 -8.223 -3.849 1.00 97.31 107 TRP A N 1
ATOM 829 C CA . TRP A 1 107 ? 2.309 -8.991 -3.012 1.00 97.31 107 TRP A CA 1
ATOM 830 C C . TRP A 1 107 ? 2.866 -10.385 -2.768 1.00 97.31 107 TRP A C 1
ATOM 832 O O . TRP A 1 107 ? 3.423 -11.002 -3.671 1.00 97.31 107 TRP A O 1
ATOM 842 N N . LYS A 1 108 ? 2.655 -10.921 -1.567 1.00 97.75 108 LYS A N 1
ATOM 843 C CA . LYS A 1 108 ? 3.175 -12.226 -1.160 1.00 97.75 108 LYS A CA 1
ATOM 844 C C . LYS A 1 108 ? 2.123 -13.069 -0.467 1.00 97.75 108 LYS A C 1
ATOM 846 O O . LYS A 1 108 ? 1.339 -12.587 0.354 1.00 97.75 108 LYS A O 1
ATOM 851 N N . CYS A 1 109 ? 2.098 -14.359 -0.790 1.00 97.56 109 CYS A N 1
ATOM 852 C CA . CYS A 1 109 ? 1.242 -15.311 -0.095 1.00 97.56 109 CYS A CA 1
ATOM 853 C C . CYS A 1 109 ? 1.881 -15.735 1.238 1.00 97.56 109 CYS A C 1
ATOM 855 O O . CYS A 1 109 ? 2.975 -16.302 1.221 1.00 97.56 109 CYS A O 1
ATOM 857 N N . PRO A 1 110 ? 1.184 -15.610 2.382 1.00 96.38 110 PRO A N 1
ATOM 858 C CA . PRO A 1 110 ? 1.720 -16.032 3.680 1.00 96.38 110 PRO A CA 1
ATOM 859 C C . PRO A 1 110 ? 1.789 -17.561 3.849 1.00 96.38 110 PRO A C 1
ATOM 861 O O . PRO A 1 110 ? 2.331 -18.049 4.833 1.00 96.38 110 PRO A O 1
ATOM 864 N N . GLY A 1 111 ? 1.176 -18.329 2.940 1.00 96.69 111 GLY A N 1
ATOM 865 C CA . GLY A 1 111 ? 1.176 -19.792 2.976 1.00 96.69 111 GLY A CA 1
ATOM 866 C C . GLY A 1 111 ? 2.358 -20.399 2.225 1.00 96.69 111 GLY A C 1
ATOM 867 O O . GLY A 1 111 ? 3.192 -21.071 2.820 1.00 96.69 111 GLY A O 1
ATOM 868 N N . CYS A 1 112 ? 2.409 -20.188 0.907 1.00 96.94 112 CYS A N 1
ATOM 869 C CA . CYS A 1 112 ? 3.430 -20.787 0.042 1.00 96.94 112 CYS A CA 1
ATOM 870 C C . CYS A 1 112 ? 4.580 -19.845 -0.336 1.00 96.94 112 CYS A C 1
ATOM 872 O O . CYS A 1 112 ? 5.505 -20.293 -1.006 1.00 96.94 112 CYS A O 1
ATOM 874 N N . GLY A 1 113 ? 4.513 -18.563 0.036 1.00 97.06 113 GLY A N 1
ATOM 875 C CA . GLY A 1 113 ? 5.556 -17.583 -0.264 1.00 97.06 113 GLY A CA 1
ATOM 876 C C . GLY A 1 113 ? 5.608 -17.098 -1.713 1.00 97.06 113 GLY A C 1
ATOM 877 O O . GLY A 1 113 ? 6.523 -16.353 -2.029 1.00 97.06 113 GLY A O 1
ATOM 878 N N . ILE A 1 114 ? 4.665 -17.489 -2.587 1.00 97.31 114 ILE A N 1
ATOM 879 C CA . ILE A 1 114 ? 4.629 -16.966 -3.962 1.00 97.31 114 ILE A CA 1
ATOM 880 C C . ILE A 1 114 ? 4.479 -15.445 -3.946 1.00 97.31 114 ILE A C 1
ATOM 882 O O . ILE A 1 114 ? 3.685 -14.908 -3.166 1.00 97.31 114 ILE A O 1
ATOM 886 N N . GLU A 1 115 ? 5.229 -14.789 -4.823 1.00 96.94 115 GLU A N 1
ATOM 887 C CA . GLU A 1 115 ? 5.246 -13.344 -4.990 1.00 96.94 115 GLU A CA 1
ATOM 888 C C . GLU A 1 115 ? 4.603 -12.974 -6.330 1.00 96.94 115 GLU A C 1
ATOM 890 O O . GLU A 1 115 ? 4.780 -13.663 -7.335 1.00 96.94 115 GLU A O 1
ATOM 895 N N . VAL A 1 116 ? 3.804 -11.913 -6.325 1.00 96.06 116 VAL A N 1
ATOM 896 C CA . VAL A 1 116 ? 3.072 -11.401 -7.485 1.00 96.06 116 VAL A CA 1
ATOM 897 C C . VAL A 1 116 ? 3.179 -9.887 -7.463 1.00 96.06 116 VAL A C 1
ATOM 899 O O . VAL A 1 116 ? 3.017 -9.274 -6.411 1.00 96.06 116 VAL A O 1
ATOM 902 N N . VAL A 1 117 ? 3.417 -9.273 -8.616 1.00 96.75 117 VAL A N 1
ATOM 903 C CA . VAL A 1 117 ? 3.363 -7.815 -8.739 1.00 96.75 117 VAL A CA 1
ATOM 904 C C . VAL A 1 117 ? 1.954 -7.400 -9.156 1.00 96.75 117 VAL A C 1
ATOM 906 O O . VAL A 1 117 ? 1.374 -7.985 -10.069 1.00 96.75 117 VAL A O 1
ATOM 909 N N . GLY A 1 118 ? 1.380 -6.422 -8.462 1.00 94.06 118 GLY A N 1
ATOM 910 C CA . GLY A 1 118 ? 0.021 -5.938 -8.699 1.00 94.06 118 GLY A CA 1
ATOM 911 C C . GLY A 1 118 ? -0.161 -4.505 -8.208 1.00 94.06 118 GLY A C 1
ATOM 912 O O . GLY A 1 118 ? 0.766 -3.912 -7.675 1.00 94.06 118 GLY A O 1
ATOM 913 N N . GLY A 1 119 ? -1.358 -3.937 -8.383 1.00 92.31 119 GLY A N 1
ATOM 914 C CA . GLY A 1 119 ? -1.606 -2.541 -7.992 1.00 92.31 119 GLY A CA 1
ATOM 915 C C . GLY A 1 119 ? -0.890 -1.524 -8.885 1.00 92.31 119 GLY A C 1
ATOM 916 O O . GLY A 1 119 ? -0.472 -0.479 -8.404 1.00 92.31 119 GLY A O 1
ATOM 917 N N . PHE A 1 120 ? -0.733 -1.843 -10.172 1.00 95.50 120 PHE A N 1
ATOM 918 C CA . PHE A 1 120 ? -0.101 -0.956 -11.143 1.00 95.50 120 PHE A CA 1
ATOM 919 C C . PHE A 1 120 ? -0.792 0.410 -11.185 1.00 95.50 120 PHE A C 1
ATOM 921 O O . PHE A 1 120 ? -2.026 0.498 -11.196 1.00 95.50 120 PHE A O 1
ATOM 928 N N . GLY A 1 121 ? 0.015 1.468 -11.256 1.00 92.56 121 GLY A N 1
ATOM 929 C CA . GLY A 1 121 ? -0.471 2.801 -11.593 1.00 92.56 121 GLY A CA 1
ATOM 930 C C . GLY A 1 121 ? -1.211 2.812 -12.937 1.00 92.56 121 GLY A C 1
ATOM 931 O O . GLY A 1 121 ? -1.025 1.937 -13.780 1.00 92.56 121 GLY A O 1
ATOM 932 N N . GLN A 1 122 ? -2.049 3.830 -13.158 1.00 94.88 122 GLN A N 1
ATOM 933 C CA . GLN A 1 122 ? -2.849 3.948 -14.387 1.00 94.88 122 GLN A CA 1
ATOM 934 C C . GLN A 1 122 ? -1.993 4.040 -15.667 1.00 94.88 122 GLN A C 1
ATOM 936 O O . GLN A 1 122 ? -2.478 3.738 -16.754 1.00 94.88 122 GLN A O 1
ATOM 941 N N . GLY A 1 123 ? -0.736 4.464 -15.545 1.00 95.50 123 GLY A N 1
ATOM 942 C CA . GLY A 1 123 ? 0.222 4.527 -16.639 1.00 95.50 123 GLY A CA 1
ATOM 943 C C . GLY A 1 123 ? 1.659 4.439 -16.125 1.00 95.50 123 GLY A C 1
ATOM 944 O O . GLY A 1 123 ? 1.877 4.416 -14.907 1.00 95.50 123 GLY A O 1
ATOM 945 N N . PRO A 1 124 ? 2.637 4.396 -17.041 1.00 97.56 124 PRO A N 1
ATOM 946 C CA . PRO A 1 124 ? 4.042 4.348 -16.676 1.00 97.56 124 PRO A CA 1
ATOM 947 C C . PRO A 1 124 ? 4.471 5.652 -15.991 1.00 97.56 124 PRO A C 1
ATOM 949 O O . PRO A 1 124 ? 4.028 6.742 -16.357 1.00 97.56 124 PRO A O 1
ATOM 952 N N . ILE A 1 125 ? 5.372 5.544 -15.014 1.00 97.50 125 ILE A N 1
ATOM 953 C CA . ILE A 1 125 ? 6.037 6.695 -14.390 1.00 97.50 125 ILE A CA 1
ATOM 954 C C . ILE A 1 125 ? 6.956 7.381 -15.407 1.00 97.50 125 ILE A C 1
ATOM 956 O O . ILE A 1 125 ? 7.072 8.603 -15.417 1.00 97.50 125 ILE A O 1
ATOM 960 N N . SER A 1 126 ? 7.636 6.594 -16.244 1.00 98.12 126 SER A N 1
ATOM 961 C CA . SER A 1 126 ? 8.503 7.099 -17.306 1.00 98.12 126 SER A CA 1
ATOM 962 C C . SER A 1 126 ? 8.621 6.072 -18.434 1.00 98.12 126 SER A C 1
ATOM 964 O O . SER A 1 126 ? 8.408 4.874 -18.237 1.00 98.12 126 SER A O 1
ATOM 966 N N . VAL A 1 127 ? 8.960 6.548 -19.628 1.00 97.88 127 VAL A N 1
ATOM 967 C CA . VAL A 1 127 ? 9.062 5.755 -20.859 1.00 97.88 127 VAL A CA 1
ATOM 968 C C . VAL A 1 127 ? 10.360 6.098 -21.583 1.00 97.88 127 VAL A C 1
ATOM 970 O O . VAL A 1 127 ? 10.875 7.202 -21.434 1.00 97.88 127 VAL A O 1
ATOM 973 N N . HIS A 1 128 ? 10.895 5.167 -22.370 1.00 97.38 128 HIS A N 1
ATOM 974 C CA . HIS A 1 128 ? 12.270 5.204 -22.892 1.00 97.38 128 HIS A CA 1
ATOM 975 C C . HIS A 1 128 ? 12.705 6.468 -23.652 1.00 97.38 128 HIS A C 1
ATOM 977 O O . HIS A 1 128 ? 13.900 6.743 -23.724 1.00 97.38 128 HIS A O 1
ATOM 983 N N . TYR A 1 129 ? 11.777 7.238 -24.222 1.00 96.06 129 TYR A N 1
ATOM 984 C CA . TYR A 1 129 ? 12.084 8.491 -24.921 1.00 96.06 129 TYR A CA 1
ATOM 985 C C . TYR A 1 129 ? 12.064 9.736 -24.017 1.00 96.06 129 TYR A C 1
ATOM 987 O O . TYR A 1 129 ? 12.387 10.832 -24.479 1.00 96.06 129 TYR A O 1
ATOM 995 N N . LEU A 1 130 ? 11.673 9.606 -22.746 1.00 97.50 130 LEU A N 1
ATOM 996 C CA . LEU A 1 130 ? 11.719 10.699 -21.778 1.00 97.50 130 LEU A CA 1
ATOM 997 C C . LEU A 1 130 ? 13.127 10.857 -21.204 1.00 97.50 130 LEU A C 1
ATOM 999 O O . LEU A 1 130 ? 13.837 9.888 -20.941 1.00 97.50 130 LEU A O 1
ATOM 1003 N N . A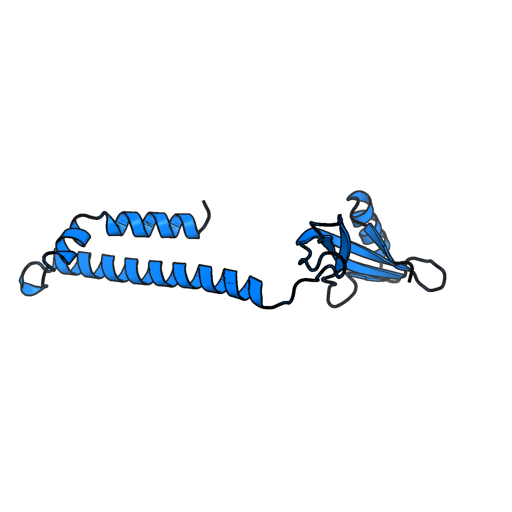LA A 1 131 ? 13.516 12.110 -20.962 1.00 97.50 131 ALA A N 1
ATOM 1004 C CA . ALA A 1 131 ? 14.859 12.452 -20.498 1.00 97.50 131 ALA A CA 1
ATOM 1005 C C . ALA A 1 131 ? 15.207 11.871 -19.113 1.00 97.50 131 ALA A C 1
ATOM 1007 O O . ALA A 1 131 ? 16.384 11.706 -18.797 1.00 97.50 131 ALA A O 1
ATOM 1008 N N . ASP A 1 132 ? 14.209 11.572 -18.279 1.00 97.25 132 ASP A N 1
ATOM 1009 C CA . ASP A 1 132 ? 14.402 11.075 -16.916 1.00 97.25 132 ASP A CA 1
ATOM 1010 C C . ASP A 1 132 ? 14.404 9.540 -16.805 1.00 97.25 132 ASP A C 1
ATOM 1012 O O . ASP A 1 132 ? 14.713 9.010 -15.737 1.00 97.25 132 ASP A O 1
ATOM 1016 N N . PHE A 1 133 ? 14.127 8.814 -17.891 1.00 98.06 133 PHE A N 1
ATOM 1017 C CA . PHE A 1 133 ? 13.895 7.369 -17.868 1.00 98.06 133 PHE A CA 1
ATOM 1018 C C . PHE A 1 133 ? 15.035 6.570 -17.225 1.00 98.06 133 PHE A C 1
ATOM 1020 O O . PHE A 1 133 ? 14.826 5.791 -16.292 1.00 98.06 133 PHE A O 1
ATOM 1027 N N . GLU A 1 134 ? 16.277 6.809 -17.655 1.00 97.50 134 GLU A N 1
ATOM 1028 C CA . GLU A 1 134 ? 17.435 6.128 -17.070 1.00 97.50 134 GLU A CA 1
ATOM 1029 C C . GLU A 1 134 ? 17.639 6.468 -15.591 1.00 97.50 134 GLU A C 1
ATOM 1031 O O . GLU A 1 134 ? 18.100 5.626 -14.815 1.00 97.50 134 GLU A O 1
ATOM 1036 N N . ALA A 1 135 ? 17.343 7.710 -15.200 1.00 98.00 135 ALA A N 1
ATOM 1037 C CA . ALA A 1 135 ? 17.486 8.150 -13.820 1.00 98.00 135 ALA A CA 1
ATOM 1038 C C . ALA A 1 135 ? 16.474 7.429 -12.919 1.00 98.00 135 ALA A C 1
ATOM 1040 O O . ALA A 1 135 ? 16.849 6.973 -11.836 1.00 98.00 135 ALA A O 1
ATOM 1041 N N . GLN A 1 136 ? 15.239 7.246 -13.394 1.00 97.88 136 GLN A N 1
ATOM 1042 C CA . GLN A 1 136 ? 14.206 6.493 -12.681 1.00 97.88 136 GLN A CA 1
ATOM 1043 C C . GLN A 1 136 ? 14.589 5.016 -12.525 1.00 97.88 136 GLN A C 1
ATOM 1045 O O . GLN A 1 136 ? 14.539 4.478 -11.418 1.00 97.88 136 GLN A O 1
ATOM 1050 N N . ILE A 1 137 ? 15.076 4.365 -13.586 1.00 97.94 137 ILE A N 1
ATOM 1051 C CA . ILE A 1 137 ? 15.548 2.970 -13.504 1.00 97.94 137 ILE A CA 1
ATOM 1052 C C . ILE A 1 137 ? 16.668 2.839 -12.463 1.00 97.94 137 ILE A C 1
ATOM 1054 O O . ILE A 1 137 ? 16.607 1.977 -11.581 1.00 97.94 137 ILE A O 1
ATOM 1058 N N . LYS A 1 138 ? 17.675 3.723 -12.519 1.00 98.12 138 LYS A N 1
ATOM 1059 C CA . LYS A 1 138 ? 18.799 3.736 -11.566 1.00 98.12 138 LYS A CA 1
ATOM 1060 C C . LYS A 1 138 ? 18.324 3.965 -10.131 1.00 98.12 138 LYS A C 1
ATOM 1062 O O . LYS A 1 138 ? 18.889 3.377 -9.208 1.00 98.12 138 LYS A O 1
ATOM 1067 N N . TYR A 1 139 ? 17.292 4.782 -9.929 1.00 97.81 139 TYR A N 1
ATOM 1068 C CA . TYR A 1 139 ? 16.697 5.023 -8.617 1.00 97.81 139 TYR A CA 1
ATOM 1069 C C . TYR A 1 139 ? 16.112 3.740 -8.007 1.00 97.81 139 TYR A C 1
ATOM 1071 O O . TYR A 1 139 ? 16.506 3.368 -6.896 1.00 97.81 139 TYR A O 1
ATOM 1079 N N . TYR A 1 140 ? 15.250 3.021 -8.734 1.00 97.81 140 TYR A N 1
ATOM 1080 C CA . TYR A 1 140 ? 14.674 1.760 -8.246 1.00 97.81 140 TYR A CA 1
ATOM 1081 C C . TYR A 1 140 ? 15.737 0.666 -8.098 1.00 97.81 140 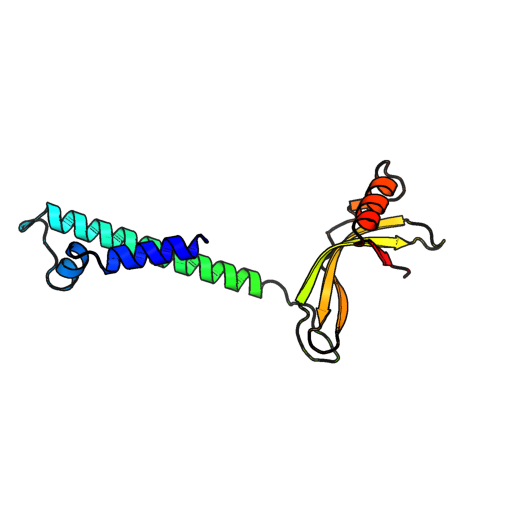TYR A C 1
ATOM 1083 O O . TYR A 1 140 ? 15.730 -0.078 -7.115 1.00 97.81 140 TYR A O 1
ATOM 1091 N N . GLN A 1 141 ? 16.711 0.608 -9.012 1.00 97.69 141 GLN A N 1
ATOM 1092 C CA . GLN A 1 141 ? 17.813 -0.351 -8.941 1.00 97.69 141 GLN A CA 1
ATOM 1093 C C . GLN A 1 141 ? 18.689 -0.128 -7.701 1.00 97.69 141 GLN A C 1
ATOM 1095 O O . GLN A 1 141 ? 18.995 -1.080 -6.988 1.00 97.69 141 GLN A O 1
ATOM 1100 N N . LYS A 1 142 ? 19.045 1.126 -7.389 1.00 98.00 142 LYS A N 1
ATOM 1101 C CA . LYS A 1 142 ? 19.830 1.476 -6.191 1.00 98.00 142 LYS A CA 1
ATOM 1102 C C . LYS A 1 142 ? 19.115 1.087 -4.895 1.00 98.00 142 LYS A C 1
ATOM 1104 O O . LYS A 1 142 ? 19.771 0.790 -3.901 1.00 98.00 142 LYS A O 1
ATOM 1109 N N . LYS A 1 143 ? 17.782 1.100 -4.904 1.00 97.19 143 LYS A N 1
ATOM 1110 C CA . LYS A 1 143 ? 16.947 0.693 -3.769 1.00 97.19 143 LYS A CA 1
ATOM 1111 C C . LYS A 1 143 ? 16.660 -0.807 -3.720 1.00 97.19 143 LYS A C 1
ATOM 1113 O O . LYS A 1 143 ? 16.031 -1.245 -2.765 1.00 97.19 143 LYS A O 1
ATOM 1118 N N . ASN A 1 144 ? 17.125 -1.579 -4.705 1.00 97.31 144 ASN A N 1
ATOM 1119 C CA . ASN A 1 144 ? 16.795 -2.994 -4.866 1.00 97.31 144 ASN A CA 1
ATOM 1120 C C . ASN A 1 144 ? 15.275 -3.247 -4.976 1.00 97.31 144 ASN A C 1
ATOM 1122 O O . ASN A 1 144 ? 14.756 -4.214 -4.429 1.00 97.31 144 ASN A O 1
ATOM 1126 N N . LEU A 1 145 ? 14.568 -2.344 -5.663 1.00 97.81 145 LEU A N 1
ATOM 1127 C CA . LEU A 1 145 ? 13.113 -2.375 -5.870 1.00 97.81 145 LEU A CA 1
ATOM 1128 C C . LEU A 1 145 ? 12.731 -2.520 -7.351 1.00 97.81 145 LEU A C 1
ATOM 1130 O O . LEU A 1 145 ? 11.568 -2.345 -7.701 1.00 97.81 145 LEU A O 1
ATOM 1134 N N . LEU A 1 146 ? 13.706 -2.770 -8.230 1.00 98.12 146 LEU A N 1
ATOM 1135 C CA . LEU A 1 146 ? 13.476 -2.902 -9.666 1.00 98.12 146 LEU A CA 1
ATOM 1136 C C . LEU A 1 146 ? 13.191 -4.363 -10.029 1.00 98.12 146 LEU A C 1
ATOM 1138 O O . LEU A 1 146 ? 14.049 -5.228 -9.849 1.00 98.12 146 LEU A O 1
ATOM 1142 N N . ILE A 1 147 ? 12.024 -4.612 -10.609 1.00 97.75 147 ILE A N 1
ATOM 1143 C CA . ILE A 1 147 ? 11.599 -5.901 -11.153 1.00 97.75 147 ILE A CA 1
ATOM 1144 C C . ILE A 1 147 ? 11.554 -5.770 -12.674 1.00 97.75 147 ILE A C 1
ATOM 1146 O O . ILE A 1 147 ? 11.068 -4.772 -13.197 1.00 97.75 147 ILE A O 1
ATOM 1150 N N . LYS A 1 148 ? 12.078 -6.760 -13.398 1.00 97.00 148 LYS A N 1
ATOM 1151 C CA . LYS A 1 148 ? 12.036 -6.780 -14.866 1.00 97.00 148 LYS A CA 1
ATOM 1152 C C . LYS A 1 148 ? 10.914 -7.694 -15.330 1.00 97.00 148 LYS A C 1
ATOM 1154 O O . LYS A 1 148 ? 10.897 -8.861 -14.947 1.00 97.00 148 LYS A O 1
ATOM 1159 N N . ASN A 1 149 ? 10.027 -7.172 -16.162 1.00 95.31 149 ASN A N 1
ATOM 1160 C CA . ASN A 1 149 ? 9.007 -7.946 -16.847 1.00 95.31 149 ASN A CA 1
ATOM 1161 C C . ASN A 1 149 ? 9.485 -8.254 -18.269 1.00 95.31 149 ASN A C 1
ATOM 1163 O O . ASN A 1 149 ? 9.779 -7.352 -19.055 1.00 95.31 149 ASN A O 1
ATOM 1167 N N . THR A 1 150 ? 9.617 -9.539 -18.575 1.00 89.88 150 THR A N 1
ATOM 1168 C CA . THR A 1 150 ? 10.176 -10.014 -19.846 1.00 89.88 150 THR A CA 1
ATOM 1169 C C . THR A 1 150 ? 9.116 -10.358 -20.890 1.00 89.88 150 THR A C 1
ATOM 1171 O O . THR A 1 150 ? 9.498 -10.765 -21.985 1.00 89.88 150 THR A O 1
ATOM 1174 N N . GLY A 1 151 ? 7.825 -10.204 -20.568 1.00 69.44 151 GLY A N 1
ATOM 1175 C CA . GLY A 1 151 ? 6.736 -10.828 -21.331 1.00 69.44 151 GLY A CA 1
ATOM 1176 C C . GLY A 1 151 ? 6.747 -12.343 -21.177 1.00 69.44 151 GLY A C 1
ATOM 1177 O O . GLY A 1 151 ? 6.380 -13.020 -22.160 1.00 69.44 151 GLY A O 1
#